Protein AF-A0AAN0K263-F1 (afdb_monomer)

Organism: Amphimedon queenslandica (NCBI:txid400682)

pLDDT: mean 86.99, std 12.0, range [39.78, 98.0]

Radius of gyration: 24.04 Å; Cα contacts (8 Å, |Δi|>4): 108; chains: 1; bounding box: 71×54×48 Å

Mean predicted aligned error: 8.73 Å

Secondary structure (DSSP, 8-state):
-------THHHHHHHHHHHHHHHHHHHHTSPPPHHHHHHHHHHHHHHHHHHHHHTTT-HHHHHHHHHHHHHHHHT--TTGGGSHHHHHHHHHHHHHHHHHTGGG-THHHHHHHHHHHH-GGGHHHHGGG--GGG-GGGHHHHHHHHHHHHHHH-THHHHHHH--

Foldseek 3Di:
DDDPPDDVVVVVVVVVVVVVVVVVVVVVPDDDDPVVVVVLVVLVVLLVVLLVVLVVVDVVSLVVLVVVLVVLVVVPDPVLVVPVVSNVSSLVSNVSSLVSHVLVDLVCLLVLLVCCLVPVSCLVSSLVSRDCVSPVVCNVVSVVVQVVSCVVPNCPSVCSNVVD

Structure (mmCIF, N/CA/C/O backbone):
data_AF-A0AAN0K263-F1
#
_entry.id   AF-A0AAN0K263-F1
#
loop_
_atom_site.group_PDB
_atom_site.id
_atom_site.type_symbol
_atom_site.label_atom_id
_atom_site.label_alt_id
_atom_site.label_comp_id
_atom_site.label_asym_id
_atom_site.label_entity_id
_atom_site.label_seq_id
_atom_site.pdbx_PDB_ins_code
_atom_site.Cartn_x
_atom_site.Cartn_y
_atom_site.Cartn_z
_atom_site.occupancy
_atom_site.B_iso_or_equiv
_atom_site.auth_seq_id
_atom_site.auth_comp_id
_atom_site.auth_asym_id
_atom_site.auth_atom_id
_atom_site.pdbx_PDB_model_num
ATOM 1 N N . PHE A 1 1 ? -51.698 39.938 21.132 1.00 39.78 1 PHE A N 1
ATOM 2 C CA . PHE A 1 1 ? -50.536 39.040 21.230 1.00 39.78 1 PHE A CA 1
ATOM 3 C C . PHE A 1 1 ? -50.908 37.751 20.519 1.00 39.78 1 PHE A C 1
ATOM 5 O O . PHE A 1 1 ? -51.584 36.924 21.107 1.00 39.78 1 PHE A O 1
ATOM 12 N N . ASN A 1 2 ? -50.596 37.652 19.222 1.00 44.03 2 ASN A N 1
ATOM 13 C CA . ASN A 1 2 ? -50.758 36.402 18.481 1.00 44.03 2 ASN A CA 1
ATOM 14 C C . ASN A 1 2 ? -49.602 35.501 18.893 1.00 44.03 2 ASN A C 1
ATOM 16 O O . ASN A 1 2 ? -48.457 35.767 18.528 1.00 44.03 2 ASN A O 1
ATOM 20 N N . GLU A 1 3 ? -49.897 34.482 19.690 1.00 50.44 3 GLU A N 1
ATOM 21 C CA . GLU A 1 3 ? -48.988 33.361 19.860 1.00 50.44 3 GLU A CA 1
ATOM 22 C C . GLU A 1 3 ? -48.756 32.764 18.471 1.00 50.44 3 GLU A C 1
ATOM 24 O O . GLU A 1 3 ? -49.694 32.347 17.786 1.00 50.44 3 GLU A O 1
ATOM 29 N N . LEU A 1 4 ? -47.501 32.811 18.020 1.00 59.09 4 LEU A N 1
ATOM 30 C CA . LEU A 1 4 ? -47.020 32.052 16.876 1.00 59.09 4 LEU A CA 1
ATOM 31 C C . LEU A 1 4 ? -47.177 30.576 17.245 1.00 59.09 4 LEU A C 1
ATOM 33 O O . LEU A 1 4 ? -46.250 29.960 17.764 1.00 59.09 4 LEU A O 1
ATOM 37 N N . THR A 1 5 ? -48.382 30.041 17.034 1.00 58.97 5 THR A N 1
ATOM 38 C CA . THR A 1 5 ? -48.635 28.603 17.031 1.00 58.97 5 THR A CA 1
ATOM 39 C C . THR A 1 5 ? -47.625 28.022 16.069 1.00 58.97 5 THR A C 1
ATOM 41 O O . THR A 1 5 ? -47.598 28.421 14.895 1.00 58.97 5 THR A O 1
ATOM 44 N N . PRO A 1 6 ? -46.694 27.193 16.545 1.00 59.38 6 PRO A N 1
ATOM 45 C CA . PRO A 1 6 ? -45.601 26.887 15.673 1.00 59.38 6 PRO A CA 1
ATOM 46 C C . PRO A 1 6 ? -46.181 25.967 14.564 1.00 59.38 6 PRO A C 1
ATOM 48 O O . PRO A 1 6 ? -47.079 25.152 14.748 1.00 59.38 6 PRO A O 1
ATOM 51 N N . HIS A 1 7 ? -45.683 26.098 13.337 1.00 59.09 7 HIS A N 1
ATOM 52 C CA . HIS A 1 7 ? -46.135 25.396 12.119 1.00 59.09 7 HIS A CA 1
ATOM 53 C C . HIS A 1 7 ? -46.098 23.826 12.133 1.00 59.09 7 HIS A C 1
ATOM 55 O O . HIS A 1 7 ? -45.013 23.279 12.022 1.00 59.09 7 HIS A O 1
ATOM 61 N N . PRO A 1 8 ? -47.199 23.052 12.119 1.00 64.88 8 PRO A N 1
ATOM 62 C CA . PRO A 1 8 ? -47.315 21.625 12.542 1.00 64.88 8 PRO A CA 1
ATOM 63 C C . PRO A 1 8 ? -46.238 20.591 12.123 1.00 64.88 8 PRO A C 1
ATOM 65 O O . PRO A 1 8 ? -46.106 19.535 12.731 1.00 64.88 8 PRO A O 1
ATOM 68 N N . HIS A 1 9 ? -45.428 20.870 11.107 1.00 69.56 9 HIS A N 1
ATOM 69 C CA . HIS A 1 9 ? -44.305 20.033 10.704 1.00 69.56 9 HIS A CA 1
ATOM 70 C C . HIS A 1 9 ? -43.128 20.007 11.710 1.00 69.56 9 HIS A C 1
ATOM 72 O O . HIS A 1 9 ? -42.401 19.017 11.736 1.00 69.56 9 HIS A O 1
ATOM 78 N N . TRP A 1 10 ? -42.889 21.036 12.543 1.00 65.75 10 TRP A N 1
ATOM 79 C CA . TRP A 1 10 ? -41.811 20.965 13.561 1.00 65.75 10 TRP A CA 1
ATOM 80 C C . TRP A 1 10 ? -42.206 20.124 14.778 1.00 65.75 10 TRP A C 1
ATOM 82 O O . TRP A 1 10 ? -41.310 19.570 15.412 1.00 65.75 10 TRP A O 1
ATOM 92 N N . GLU A 1 11 ? -43.505 19.967 15.071 1.00 76.44 11 GLU A N 1
ATOM 93 C CA . GLU A 1 11 ? -43.977 19.112 16.175 1.00 76.44 11 GLU A CA 1
ATOM 94 C C . GLU A 1 11 ? -43.539 17.664 15.983 1.00 76.44 11 GLU A C 1
ATOM 96 O O . GLU A 1 11 ? -43.232 16.982 16.953 1.00 76.44 11 GLU A O 1
ATOM 101 N N . GLN A 1 12 ? -43.446 17.216 14.729 1.00 78.88 12 GLN A N 1
ATOM 102 C CA . GLN A 1 12 ? -42.972 15.878 14.382 1.00 78.88 12 GLN A CA 1
ATOM 103 C C . GLN A 1 12 ? -41.459 15.833 14.137 1.00 78.88 12 GLN A C 1
ATOM 105 O O . GLN A 1 12 ? -40.792 14.889 14.558 1.00 78.88 12 GLN A O 1
ATOM 110 N N . ARG A 1 13 ? -40.882 16.873 13.519 1.00 84.50 13 ARG A N 1
ATOM 111 C CA . ARG A 1 13 ? -39.445 16.896 13.196 1.00 84.50 13 ARG A CA 1
ATOM 112 C C . ARG A 1 13 ? -38.541 17.035 14.417 1.00 84.50 13 ARG A C 1
ATOM 114 O O . ARG A 1 13 ? -37.442 16.495 14.411 1.00 84.50 13 ARG A O 1
ATOM 121 N N . VAL A 1 14 ? -38.957 17.764 15.455 1.00 89.38 14 VAL A N 1
ATOM 122 C CA . VAL A 1 14 ? -38.118 17.964 16.649 1.00 89.38 14 VAL A CA 1
ATOM 123 C C . VAL A 1 14 ? -37.939 16.665 17.452 1.00 89.38 14 VAL A C 1
ATOM 125 O O . VAL A 1 14 ? -36.794 16.349 17.788 1.00 89.38 14 VAL A O 1
ATOM 128 N N . PRO A 1 15 ? -38.996 15.881 17.747 1.00 90.31 15 PRO A N 1
ATOM 129 C CA . PRO A 1 15 ? -38.849 14.560 18.357 1.00 90.31 15 PRO A CA 1
ATOM 130 C C . PRO A 1 15 ? -38.038 13.599 17.489 1.00 90.31 15 PRO A C 1
ATOM 132 O O . PRO A 1 15 ? -37.141 12.940 18.009 1.00 90.31 15 PRO A O 1
ATOM 135 N N . GLN A 1 16 ? -38.295 13.578 16.177 1.00 90.19 16 GLN A N 1
ATOM 136 C CA . GLN A 1 16 ? -37.586 12.709 15.241 1.00 90.19 16 GLN A CA 1
ATOM 137 C C . GLN A 1 16 ? -36.082 13.012 15.205 1.00 90.19 16 GLN A C 1
ATOM 139 O O . GLN A 1 16 ? -35.275 12.116 15.428 1.00 90.19 16 GLN A O 1
ATOM 144 N N . ASN A 1 17 ? -35.693 14.283 15.061 1.00 92.06 17 ASN A N 1
ATOM 145 C CA . ASN A 1 17 ? -34.285 14.684 15.116 1.00 92.06 17 ASN A CA 1
ATOM 146 C C . ASN A 1 17 ? -33.624 14.302 16.448 1.00 92.06 17 ASN A C 1
ATOM 148 O O . ASN A 1 17 ? -32.442 13.969 16.483 1.00 92.06 17 ASN A O 1
ATOM 152 N N . ARG A 1 18 ? -34.358 14.384 17.566 1.00 94.25 18 ARG A N 1
ATOM 153 C CA . ARG A 1 18 ? -33.826 14.022 18.887 1.00 94.25 18 ARG A CA 1
ATOM 154 C C . ARG A 1 18 ? -33.598 12.516 19.000 1.00 94.25 18 ARG A C 1
ATOM 156 O O . ARG A 1 18 ? -32.595 12.117 19.583 1.00 94.25 18 ARG A O 1
ATOM 163 N N . GLN A 1 19 ? -34.497 11.714 18.436 1.00 94.12 19 GLN A N 1
ATOM 164 C CA . GLN A 1 19 ? -34.347 10.266 18.366 1.00 94.12 19 GLN A CA 1
ATOM 165 C C . GLN A 1 19 ? -33.160 9.878 17.474 1.00 94.12 19 GLN A C 1
ATOM 167 O O . GLN A 1 19 ? -32.267 9.180 17.942 1.00 94.12 19 GLN A O 1
ATOM 172 N N . GLU A 1 20 ? -33.085 10.409 16.251 1.00 93.25 20 GLU A N 1
ATOM 173 C CA . GLU A 1 20 ? -31.966 10.166 15.328 1.00 93.25 20 GLU A CA 1
ATOM 174 C C . GLU A 1 20 ? -30.623 10.580 15.956 1.00 93.25 20 GLU A C 1
ATOM 176 O O . GLU A 1 20 ? -29.628 9.862 15.868 1.00 93.25 20 GLU A O 1
ATOM 181 N N . HIS A 1 21 ? -30.592 11.707 16.675 1.00 93.12 21 HIS A N 1
ATOM 182 C CA . HIS A 1 21 ? -29.415 12.146 17.422 1.00 93.12 21 HIS A CA 1
ATOM 183 C C . HIS A 1 21 ? -29.006 11.164 18.531 1.00 93.12 21 HIS A C 1
ATOM 185 O O . HIS A 1 21 ? -27.817 10.891 18.696 1.00 93.12 21 HIS A O 1
ATOM 191 N N . GLN A 1 22 ? -29.965 10.633 19.294 1.00 92.31 22 GLN A N 1
ATOM 192 C CA . GLN A 1 22 ? -29.690 9.647 20.343 1.00 92.31 22 GLN A CA 1
ATOM 193 C C . GLN A 1 22 ? -29.198 8.320 19.761 1.00 92.31 22 GLN A C 1
ATOM 195 O O . GLN A 1 22 ? -28.248 7.743 20.288 1.00 92.31 22 GLN A O 1
ATOM 200 N N . GLU A 1 23 ? -29.793 7.868 18.657 1.00 91.25 23 GLU A N 1
ATOM 201 C CA . GLU A 1 23 ? -29.365 6.669 17.935 1.00 91.25 23 GLU A CA 1
ATOM 202 C C . GLU A 1 23 ? -27.926 6.829 17.427 1.00 91.25 23 GLU A C 1
ATOM 204 O O . GLU A 1 23 ? -27.077 5.983 17.717 1.00 91.25 23 GLU A O 1
ATOM 209 N N . LEU A 1 24 ? -27.604 7.961 16.792 1.00 88.12 24 LEU A N 1
ATOM 210 C CA . LEU A 1 24 ? -26.243 8.278 16.349 1.00 88.12 24 LEU A CA 1
ATOM 211 C C . LEU A 1 24 ? -25.249 8.342 17.512 1.00 88.12 24 LEU A C 1
ATOM 213 O O . LEU A 1 24 ? -24.181 7.739 17.434 1.00 88.12 24 LEU A O 1
ATOM 217 N N . LEU A 1 25 ? -25.589 9.028 18.607 1.00 89.94 25 LEU A N 1
ATOM 218 C CA . LEU A 1 25 ? -24.730 9.079 19.792 1.00 89.94 25 LEU A CA 1
ATOM 219 C C . LEU A 1 25 ? -24.480 7.687 20.369 1.00 89.94 25 LEU A C 1
ATOM 221 O O . LEU A 1 25 ? -23.350 7.385 20.745 1.00 89.94 25 LEU A O 1
ATOM 225 N N . SER A 1 26 ? -25.504 6.835 20.423 1.00 86.12 26 SER A N 1
ATOM 226 C CA . SER A 1 26 ? -25.368 5.469 20.933 1.00 86.12 26 SER A CA 1
ATOM 227 C C . SER A 1 26 ? -24.466 4.609 20.045 1.00 86.12 26 SER A C 1
ATOM 229 O O . SER A 1 26 ? -23.591 3.915 20.560 1.00 86.12 26 SER A O 1
ATOM 231 N N . ALA A 1 27 ? -24.602 4.724 18.719 1.00 81.38 27 ALA A N 1
ATOM 232 C CA . ALA A 1 27 ? -23.759 4.024 17.757 1.00 81.38 27 ALA A CA 1
ATOM 233 C C . ALA A 1 27 ? -22.294 4.481 17.845 1.00 81.38 27 ALA A C 1
ATOM 235 O O . ALA A 1 27 ? -21.386 3.653 17.845 1.00 81.38 27 ALA A O 1
ATOM 236 N N . LEU A 1 28 ? -22.061 5.791 17.985 1.00 80.31 28 LEU A N 1
ATOM 237 C CA . LEU A 1 28 ? -20.720 6.375 18.102 1.00 80.31 28 LEU A CA 1
ATOM 238 C C . LEU A 1 28 ? -20.068 6.141 19.473 1.00 80.31 28 LEU A C 1
ATOM 240 O O . LEU A 1 28 ? -18.846 6.167 19.576 1.00 80.31 28 LEU A O 1
ATOM 244 N N . SER A 1 29 ? -20.863 5.907 20.520 1.00 80.75 29 SER A N 1
ATOM 245 C CA . SER A 1 29 ? -20.365 5.614 21.873 1.00 80.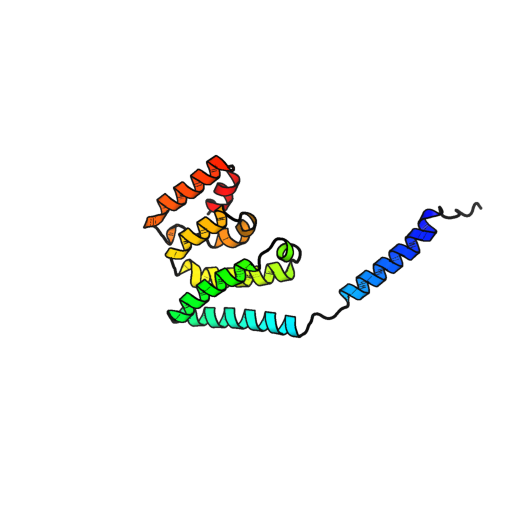75 29 SER A CA 1
ATOM 246 C C . SER A 1 29 ? -19.970 4.147 22.061 1.00 80.75 29 SER A C 1
ATOM 248 O O . SER A 1 29 ? -19.504 3.775 23.139 1.00 80.75 29 SER A O 1
ATOM 250 N N . CYS A 1 30 ? -20.166 3.298 21.047 1.00 73.12 30 CYS A N 1
ATOM 251 C CA . CYS A 1 30 ? -19.765 1.902 21.119 1.00 73.12 30 CYS A CA 1
ATOM 252 C C . CYS A 1 30 ? -18.227 1.812 21.160 1.00 73.12 30 CYS A C 1
ATOM 254 O O . CYS A 1 30 ? -17.562 2.331 20.258 1.00 73.12 30 CYS A O 1
ATOM 256 N N . PRO A 1 31 ? -17.630 1.190 22.193 1.00 74.12 31 PRO A N 1
ATOM 257 C CA . PRO A 1 31 ? -16.184 1.074 22.286 1.00 74.12 31 PRO A CA 1
ATOM 258 C C . PRO A 1 31 ? -15.646 0.247 21.117 1.00 74.12 31 PRO A C 1
ATOM 260 O O . PRO A 1 31 ? -16.198 -0.797 20.763 1.00 74.12 31 PRO A O 1
ATOM 263 N N . VAL A 1 32 ? -14.539 0.707 20.532 1.00 78.44 32 VAL A N 1
ATOM 264 C CA . VAL A 1 32 ? -13.825 -0.046 19.497 1.00 78.44 32 VAL A CA 1
ATOM 265 C C . VAL A 1 32 ? -13.472 -1.425 20.055 1.00 78.44 32 VAL A C 1
ATOM 267 O O . VAL A 1 32 ? -12.959 -1.537 21.171 1.00 78.44 32 VAL A O 1
ATOM 270 N N . SER A 1 33 ? -13.761 -2.480 19.288 1.00 87.56 33 SER A N 1
ATOM 271 C CA . SER A 1 33 ? -13.478 -3.852 19.710 1.00 87.56 33 SER A CA 1
ATOM 272 C C . SER A 1 33 ? -12.003 -4.012 20.085 1.00 87.56 33 SER A C 1
ATOM 274 O O . SER A 1 33 ? -11.106 -3.685 19.307 1.00 87.56 33 SER A O 1
ATOM 276 N N . PHE A 1 34 ? -11.742 -4.570 21.266 1.00 89.75 34 PHE A N 1
ATOM 277 C CA . PHE A 1 34 ? -10.382 -4.846 21.726 1.00 89.75 34 PHE A CA 1
ATOM 278 C C . PHE A 1 34 ? -9.626 -5.791 20.777 1.00 89.75 34 PHE A C 1
ATOM 280 O O . PHE A 1 34 ? -8.410 -5.677 20.616 1.00 89.75 34 PHE A O 1
ATOM 287 N N . ASP A 1 35 ? -10.335 -6.704 20.110 1.00 93.19 35 ASP A N 1
ATOM 288 C CA . ASP A 1 35 ? -9.740 -7.595 19.113 1.00 93.19 35 ASP A CA 1
ATOM 289 C C . ASP A 1 35 ? -9.277 -6.840 17.868 1.00 93.19 35 ASP A C 1
ATOM 291 O O . ASP A 1 35 ? -8.203 -7.141 17.346 1.00 93.19 35 ASP A O 1
ATOM 295 N N . LEU A 1 36 ? -10.017 -5.806 17.456 1.00 91.00 36 LEU A N 1
ATOM 296 C CA . LEU A 1 36 ? -9.602 -4.926 16.367 1.00 91.00 36 LEU A CA 1
ATOM 297 C C . LEU A 1 36 ? -8.334 -4.154 16.749 1.00 91.00 36 LEU A C 1
ATOM 299 O O . LEU A 1 36 ? -7.372 -4.152 15.985 1.00 91.00 36 LEU A O 1
ATOM 303 N N . CYS A 1 37 ? -8.282 -3.580 17.954 1.00 91.94 37 CYS A N 1
ATOM 304 C CA . CYS A 1 37 ? -7.085 -2.887 18.441 1.00 91.94 37 CYS A CA 1
ATOM 305 C C . CYS A 1 37 ? -5.858 -3.811 18.465 1.00 91.94 37 CYS A C 1
ATOM 307 O O . CYS A 1 37 ? -4.781 -3.430 18.007 1.00 91.94 37 CYS A O 1
ATOM 309 N N . LYS A 1 38 ? -6.018 -5.054 18.944 1.00 94.38 38 LYS A N 1
ATOM 310 C CA . LYS A 1 38 ? -4.944 -6.060 18.918 1.00 94.38 38 LYS A CA 1
ATOM 311 C C . LYS A 1 38 ? -4.512 -6.409 17.496 1.00 94.38 38 LYS A C 1
ATOM 313 O O . LYS A 1 38 ? -3.318 -6.569 17.264 1.00 94.38 38 LYS A O 1
ATOM 318 N N . ALA A 1 39 ? -5.449 -6.562 16.561 1.00 94.75 39 ALA A N 1
ATOM 319 C CA . ALA A 1 39 ? -5.136 -6.887 15.172 1.00 94.75 39 ALA A CA 1
ATOM 320 C C . ALA A 1 39 ? -4.336 -5.764 14.494 1.00 94.75 39 ALA A C 1
ATOM 322 O O . ALA A 1 39 ? -3.319 -6.042 13.857 1.00 94.75 39 ALA A O 1
ATOM 323 N N . VAL A 1 40 ? -4.740 -4.506 14.698 1.00 94.56 40 VAL A N 1
ATOM 324 C CA . VAL A 1 40 ? -4.023 -3.323 14.194 1.00 94.56 40 VAL A CA 1
ATOM 325 C C . VAL A 1 40 ? -2.608 -3.267 14.771 1.00 94.56 40 VAL A C 1
ATOM 327 O O . VAL A 1 40 ? -1.646 -3.257 14.007 1.00 94.56 40 VAL A O 1
ATOM 330 N N . ALA A 1 41 ? -2.466 -3.355 16.098 1.00 95.69 41 ALA A N 1
ATOM 331 C CA . ALA A 1 41 ? -1.160 -3.313 16.760 1.00 95.69 41 ALA A CA 1
ATOM 332 C C . ALA A 1 41 ? -0.232 -4.461 16.320 1.00 95.69 41 ALA A C 1
ATOM 334 O O . ALA A 1 41 ? 0.966 -4.266 16.134 1.00 95.69 41 ALA A O 1
ATOM 335 N N . ARG A 1 42 ? -0.774 -5.671 16.122 1.00 96.38 42 ARG A N 1
ATOM 336 C CA . ARG A 1 42 ? 0.001 -6.810 15.603 1.00 96.38 42 ARG A CA 1
ATOM 337 C C . ARG A 1 42 ? 0.443 -6.596 14.163 1.00 96.38 42 ARG A C 1
ATOM 339 O O . ARG A 1 42 ? 1.568 -6.946 13.832 1.00 96.38 42 ARG A O 1
ATOM 346 N N . THR A 1 43 ? -0.425 -6.043 13.324 1.00 96.56 43 THR A N 1
ATOM 347 C CA . THR A 1 43 ? -0.100 -5.756 11.922 1.00 96.56 43 THR A CA 1
ATOM 348 C C . THR A 1 43 ? 1.024 -4.727 11.841 1.00 96.56 43 THR A C 1
ATOM 350 O O . THR A 1 43 ? 2.013 -4.958 11.154 1.00 96.56 43 THR A O 1
ATOM 353 N N . GLU A 1 44 ? 0.925 -3.644 12.614 1.00 96.56 44 GLU A N 1
ATOM 354 C CA . GLU A 1 44 ? 1.975 -2.627 12.722 1.00 96.56 44 GLU A CA 1
ATOM 355 C C . GLU A 1 44 ? 3.299 -3.225 13.216 1.00 96.56 44 GLU A C 1
ATOM 357 O O . GLU A 1 44 ? 4.349 -2.994 12.619 1.00 96.56 44 GLU A O 1
ATOM 362 N N . HIS A 1 45 ? 3.245 -4.068 14.251 1.00 97.06 45 HIS A N 1
ATOM 363 C CA . HIS A 1 45 ? 4.422 -4.766 14.761 1.00 97.06 45 HIS A CA 1
ATOM 364 C C . HIS A 1 45 ? 5.073 -5.663 13.699 1.00 97.06 45 HIS A C 1
ATOM 366 O O . HIS A 1 45 ? 6.289 -5.643 13.549 1.00 97.06 45 HIS A O 1
ATOM 372 N N . VAL A 1 46 ? 4.289 -6.440 12.942 1.00 96.88 46 VAL A N 1
ATOM 373 C CA . VAL A 1 46 ? 4.814 -7.303 11.868 1.00 96.88 46 VAL A CA 1
ATOM 374 C C . VAL A 1 46 ? 5.472 -6.478 10.763 1.00 96.88 46 VAL A C 1
ATOM 376 O O . VAL A 1 46 ? 6.569 -6.825 10.332 1.00 96.88 46 VAL A O 1
ATOM 379 N N . VAL A 1 47 ? 4.849 -5.376 10.334 1.00 97.44 47 VAL A N 1
ATOM 380 C CA . VAL A 1 47 ? 5.435 -4.463 9.337 1.00 97.44 47 VAL A CA 1
ATOM 381 C C . VAL A 1 47 ? 6.758 -3.882 9.846 1.00 97.44 47 VAL A C 1
ATOM 383 O O . VAL A 1 47 ? 7.744 -3.873 9.111 1.00 97.44 47 VAL A O 1
ATOM 386 N N . GLY A 1 48 ? 6.805 -3.455 11.111 1.00 96.12 48 GLY A N 1
ATOM 387 C CA . GLY A 1 48 ? 8.015 -2.920 11.734 1.00 96.12 48 GLY A CA 1
ATOM 388 C C . GLY A 1 48 ? 9.143 -3.947 11.861 1.00 96.12 48 GLY A C 1
ATOM 389 O O . GLY A 1 48 ? 10.290 -3.637 11.553 1.00 96.12 48 GLY A O 1
ATOM 390 N N . GLU A 1 49 ? 8.840 -5.178 12.276 1.00 95.88 49 GLU A N 1
ATOM 391 C CA . GLU A 1 49 ? 9.848 -6.241 12.378 1.00 95.88 49 GLU A CA 1
ATOM 392 C C . GLU A 1 49 ? 10.375 -6.663 11.004 1.00 95.88 49 GLU A C 1
ATOM 394 O O . GLU A 1 49 ? 11.584 -6.801 10.833 1.00 95.88 49 GLU A O 1
ATOM 399 N N . LEU A 1 50 ? 9.500 -6.797 10.000 1.00 95.62 50 LEU A N 1
ATOM 400 C CA . LEU A 1 50 ? 9.928 -7.082 8.630 1.00 95.62 50 LEU A CA 1
ATOM 401 C C . LEU A 1 50 ? 10.832 -5.971 8.094 1.00 95.62 50 LEU A C 1
ATOM 403 O O . LEU A 1 50 ? 11.875 -6.268 7.518 1.00 95.62 50 LEU A O 1
ATOM 407 N N . SER A 1 51 ? 10.476 -4.703 8.314 1.00 94.50 51 SER A N 1
ATOM 408 C CA . SER A 1 51 ? 11.301 -3.561 7.906 1.00 94.50 51 SER A CA 1
ATOM 409 C C . SER A 1 51 ? 12.712 -3.634 8.502 1.00 94.50 51 SER A C 1
ATOM 411 O O . SER A 1 51 ? 13.679 -3.475 7.764 1.00 94.50 51 SER A O 1
ATOM 413 N N . LYS A 1 52 ? 12.865 -4.002 9.780 1.00 93.81 52 LYS A N 1
ATOM 414 C CA . LYS A 1 52 ? 14.194 -4.219 10.382 1.00 93.81 52 LYS A CA 1
ATOM 415 C C . LYS A 1 52 ? 14.939 -5.394 9.749 1.00 93.81 52 LYS A C 1
ATOM 417 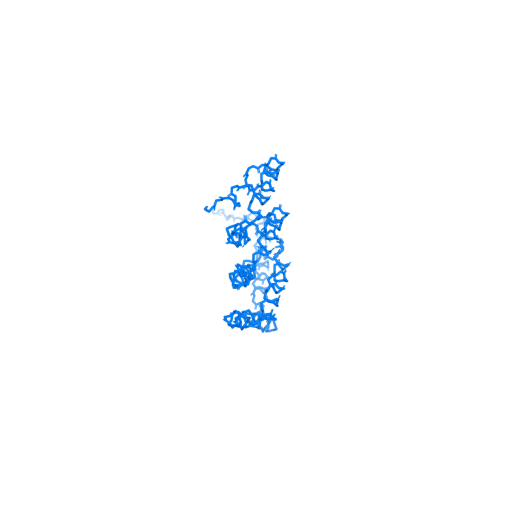O O . LYS A 1 52 ? 16.131 -5.300 9.485 1.00 93.81 52 LYS A O 1
ATOM 422 N N . LEU A 1 53 ? 14.245 -6.503 9.488 1.00 93.81 53 LEU A N 1
ATOM 423 C CA . LEU A 1 53 ? 14.838 -7.671 8.827 1.00 93.81 53 LEU A CA 1
ATOM 424 C C . LEU A 1 53 ? 15.235 -7.386 7.372 1.00 93.81 53 LEU A C 1
ATOM 426 O O . LEU A 1 53 ? 16.129 -8.036 6.840 1.00 93.81 53 LEU A O 1
ATOM 430 N N . SER A 1 54 ? 14.628 -6.391 6.724 1.00 92.00 54 SER A N 1
ATOM 431 C CA . SER A 1 54 ? 15.054 -5.966 5.389 1.00 92.00 54 SER A CA 1
ATOM 432 C C . SER A 1 54 ? 16.502 -5.454 5.390 1.00 92.00 54 SER A C 1
ATOM 434 O O . SER A 1 54 ? 17.217 -5.617 4.402 1.00 92.00 54 SER A O 1
ATOM 436 N N . GLU A 1 55 ? 16.982 -4.872 6.495 1.00 90.88 55 GLU A N 1
ATOM 437 C CA . GLU A 1 55 ? 18.346 -4.340 6.611 1.00 90.88 55 GLU A CA 1
ATOM 438 C C . GLU A 1 55 ? 19.414 -5.439 6.565 1.00 90.88 55 GLU A C 1
ATOM 440 O O . GLU A 1 55 ? 20.527 -5.201 6.096 1.00 90.88 55 GLU A O 1
ATOM 445 N N . SER A 1 56 ? 19.082 -6.660 6.996 1.00 90.12 56 SER A N 1
ATOM 446 C CA . SER A 1 56 ? 20.003 -7.800 6.947 1.00 90.12 56 SER A CA 1
ATOM 447 C C . SER A 1 56 ? 20.056 -8.487 5.577 1.00 90.12 56 SER A C 1
ATOM 449 O O . SER A 1 56 ? 20.825 -9.435 5.415 1.00 90.12 56 SER A O 1
ATOM 451 N N . ASN A 1 57 ? 19.288 -8.008 4.585 1.00 84.06 57 ASN A N 1
ATOM 452 C CA . ASN A 1 57 ? 19.127 -8.622 3.260 1.00 84.06 57 ASN A CA 1
ATOM 453 C C . ASN A 1 57 ? 18.728 -10.107 3.322 1.00 84.06 57 ASN A C 1
ATOM 455 O O . ASN A 1 57 ? 19.115 -10.903 2.464 1.00 84.06 57 ASN A O 1
ATOM 459 N N . ASP A 1 58 ? 17.952 -10.485 4.338 1.00 90.94 58 ASP A N 1
ATOM 460 C CA . ASP A 1 58 ? 17.404 -11.831 4.429 1.00 90.94 58 ASP A CA 1
ATOM 461 C C . ASP A 1 58 ? 16.416 -12.086 3.278 1.00 90.94 58 ASP A C 1
ATOM 463 O O . ASP A 1 58 ? 15.422 -11.378 3.112 1.00 90.94 58 ASP A O 1
ATOM 467 N N . SER A 1 59 ? 16.701 -13.095 2.450 1.00 90.81 59 SER A N 1
ATOM 468 C CA . SER A 1 59 ? 15.931 -13.352 1.226 1.00 90.81 59 SER A CA 1
ATOM 469 C C . SER A 1 59 ? 14.478 -13.727 1.514 1.00 90.81 59 SER A C 1
ATOM 471 O O . SER A 1 59 ? 13.598 -13.415 0.709 1.00 90.81 59 SER A O 1
ATOM 473 N N . GLU A 1 60 ? 14.221 -14.414 2.628 1.00 93.69 60 GLU A N 1
ATOM 474 C CA . GLU A 1 60 ? 12.871 -14.808 3.016 1.00 93.69 60 GLU A CA 1
ATOM 475 C C . GLU A 1 60 ? 12.083 -13.589 3.506 1.00 93.69 60 GLU A C 1
ATOM 477 O O . GLU A 1 60 ? 10.962 -13.362 3.050 1.00 93.69 60 GLU A O 1
ATOM 482 N N . ALA A 1 61 ? 12.688 -12.743 4.345 1.00 93.44 61 ALA A N 1
ATOM 483 C CA . ALA A 1 61 ? 12.102 -11.478 4.775 1.00 93.44 61 ALA A CA 1
ATOM 484 C C . ALA A 1 61 ? 11.783 -10.555 3.592 1.00 93.44 61 ALA A C 1
ATOM 486 O O . ALA A 1 61 ? 10.701 -9.970 3.561 1.00 93.44 61 ALA A O 1
ATOM 487 N N . LEU A 1 62 ? 12.673 -10.463 2.595 1.00 94.62 62 LEU A N 1
ATOM 488 C CA . LEU A 1 62 ? 12.436 -9.661 1.393 1.00 94.62 62 LEU A CA 1
ATOM 489 C C . LEU A 1 62 ? 11.227 -10.175 0.595 1.00 94.62 62 LEU A C 1
ATOM 491 O O . LEU A 1 62 ? 10.316 -9.405 0.287 1.00 94.62 62 LEU A O 1
ATOM 495 N N . SER A 1 63 ? 11.167 -11.484 0.335 1.00 95.38 63 SER A N 1
ATOM 496 C CA . SER A 1 63 ? 10.034 -12.117 -0.357 1.00 95.38 63 SER A CA 1
ATOM 497 C C . SER A 1 63 ? 8.719 -11.970 0.421 1.00 95.38 63 SER A C 1
ATOM 499 O O . SER A 1 63 ? 7.661 -11.692 -0.156 1.00 95.38 63 SER A O 1
ATOM 501 N N . ASN A 1 64 ? 8.770 -12.128 1.745 1.00 96.38 64 ASN A N 1
ATOM 502 C CA . ASN A 1 64 ? 7.611 -11.974 2.619 1.00 96.38 64 ASN A CA 1
ATOM 503 C C . ASN A 1 64 ? 7.135 -10.519 2.678 1.00 96.38 64 ASN A C 1
ATOM 505 O O . ASN A 1 64 ? 5.930 -10.284 2.688 1.00 96.38 64 ASN A O 1
ATOM 509 N N . GLY A 1 65 ? 8.047 -9.545 2.658 1.00 97.00 65 GLY A N 1
ATOM 510 C CA . GLY A 1 65 ? 7.708 -8.125 2.609 1.00 97.00 65 GLY A CA 1
ATOM 511 C C . GLY A 1 65 ? 7.005 -7.730 1.310 1.00 97.00 65 GLY A C 1
ATOM 512 O O . GLY A 1 65 ? 5.969 -7.066 1.360 1.00 97.00 65 GLY A O 1
ATOM 513 N N . VAL A 1 66 ? 7.482 -8.220 0.158 1.00 97.38 66 VAL A N 1
ATOM 514 C CA . VAL A 1 66 ? 6.793 -8.047 -1.137 1.00 97.38 66 VAL A CA 1
ATOM 515 C C . VAL A 1 66 ? 5.411 -8.710 -1.117 1.00 97.38 66 VAL A C 1
ATOM 517 O O . VAL A 1 66 ? 4.420 -8.118 -1.543 1.00 97.38 66 VAL A O 1
ATOM 520 N N . SER A 1 67 ? 5.308 -9.925 -0.575 1.00 97.31 67 SER A N 1
ATOM 521 C CA . SER A 1 67 ? 4.025 -10.636 -0.476 1.00 97.31 67 SER A CA 1
ATOM 522 C C . SER A 1 67 ? 3.031 -9.894 0.422 1.00 97.31 67 SER A C 1
ATOM 524 O O . SER A 1 67 ? 1.869 -9.71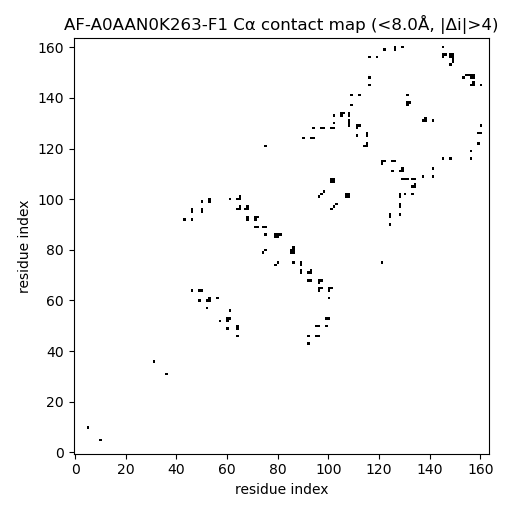4 0.054 1.00 97.31 67 SER A O 1
ATOM 526 N N . LEU A 1 68 ? 3.495 -9.406 1.577 1.00 97.69 68 LEU A N 1
ATOM 527 C CA . LEU A 1 68 ? 2.682 -8.636 2.511 1.00 97.69 68 LEU A CA 1
ATOM 528 C C . LEU A 1 68 ? 2.239 -7.304 1.902 1.00 97.69 68 LEU A C 1
ATOM 530 O O . LEU A 1 68 ? 1.090 -6.921 2.095 1.00 97.69 68 LEU A O 1
ATOM 534 N N . PHE A 1 69 ? 3.097 -6.625 1.132 1.00 98.00 69 PHE A N 1
ATOM 535 C CA . PHE A 1 69 ? 2.732 -5.405 0.408 1.00 98.00 69 PHE A CA 1
ATOM 536 C C . PHE A 1 69 ? 1.477 -5.620 -0.445 1.00 98.00 69 PHE A C 1
ATOM 538 O O . PHE A 1 69 ? 0.491 -4.891 -0.300 1.00 98.00 69 PHE A O 1
ATOM 545 N N . TYR A 1 70 ? 1.481 -6.654 -1.291 1.00 97.06 70 TYR A N 1
ATOM 546 C CA . TYR A 1 70 ? 0.343 -6.946 -2.160 1.00 97.06 70 TYR A CA 1
ATOM 547 C C . TYR A 1 70 ? -0.879 -7.446 -1.388 1.00 97.06 70 TYR A C 1
ATOM 549 O O . TYR A 1 70 ? -2.003 -7.175 -1.805 1.00 97.06 70 TYR A O 1
ATOM 557 N N . GLU A 1 71 ? -0.692 -8.136 -0.262 1.00 97.25 71 GLU A N 1
ATOM 558 C CA . GLU A 1 71 ? -1.808 -8.554 0.587 1.00 97.25 71 GLU A CA 1
ATOM 559 C C . GLU A 1 71 ? -2.486 -7.354 1.259 1.00 97.25 71 GLU A C 1
ATOM 561 O O . GLU A 1 71 ? -3.706 -7.221 1.187 1.00 97.25 71 GLU A O 1
ATOM 566 N N . VAL A 1 72 ? -1.711 -6.425 1.831 1.00 96.56 72 VAL A N 1
ATOM 567 C CA . VAL A 1 72 ? -2.238 -5.193 2.439 1.00 96.56 72 VAL A CA 1
ATOM 568 C C . VAL A 1 72 ? -2.933 -4.321 1.387 1.00 96.56 72 VAL A C 1
ATOM 570 O O . VAL A 1 72 ? -4.004 -3.770 1.649 1.00 96.56 72 VAL A O 1
ATOM 573 N N . LEU A 1 73 ? -2.380 -4.242 0.172 1.00 95.56 73 LEU A N 1
ATOM 574 C CA . LEU A 1 73 ? -2.956 -3.467 -0.929 1.00 95.56 73 LEU A CA 1
ATOM 575 C C . LEU A 1 73 ? -4.382 -3.921 -1.294 1.00 95.56 73 LEU A C 1
ATOM 577 O O . LEU A 1 73 ? -5.223 -3.077 -1.604 1.00 95.56 73 LEU A O 1
ATOM 581 N N . LYS A 1 74 ? -4.694 -5.222 -1.188 1.00 94.81 74 LYS A N 1
ATOM 582 C CA . LYS A 1 74 ? -6.045 -5.764 -1.451 1.00 94.81 74 LYS A CA 1
ATOM 583 C C . LYS A 1 74 ? -7.113 -5.205 -0.508 1.00 94.81 74 LYS A C 1
ATOM 585 O O . LYS A 1 74 ? -8.283 -5.160 -0.883 1.00 94.81 74 LYS A O 1
ATOM 590 N N . PHE A 1 75 ? -6.736 -4.758 0.691 1.00 94.75 75 PHE A N 1
ATOM 591 C CA . PHE A 1 75 ? -7.673 -4.158 1.645 1.00 94.75 75 PHE A CA 1
ATOM 592 C C . PHE A 1 75 ? -8.040 -2.709 1.295 1.00 94.75 75 PHE A C 1
ATOM 594 O O . PHE A 1 75 ? -8.991 -2.164 1.863 1.00 94.75 75 PHE A O 1
ATOM 601 N N . ILE A 1 76 ? -7.346 -2.077 0.342 1.00 93.50 76 ILE A N 1
ATOM 602 C CA . ILE A 1 76 ? -7.716 -0.758 -0.171 1.00 93.50 76 ILE A CA 1
ATOM 603 C C . ILE A 1 76 ? -8.863 -0.903 -1.179 1.00 93.50 76 ILE A C 1
ATOM 605 O O . ILE A 1 76 ? -8.669 -1.042 -2.386 1.00 93.50 76 ILE A O 1
ATOM 609 N N . THR A 1 77 ? -10.089 -0.820 -0.671 1.00 92.31 77 THR A N 1
ATOM 610 C CA . THR A 1 77 ? -11.325 -0.896 -1.462 1.00 92.31 77 THR A CA 1
ATOM 611 C C . THR A 1 77 ? -12.070 0.442 -1.461 1.00 92.31 77 THR A C 1
ATOM 613 O O . THR A 1 77 ? -11.718 1.373 -0.733 1.00 92.31 77 THR A O 1
ATOM 616 N N . SER A 1 78 ? -13.129 0.562 -2.268 1.00 90.00 78 SER A N 1
ATOM 617 C CA . SER A 1 78 ? -14.030 1.724 -2.226 1.00 90.00 78 SER A CA 1
ATOM 618 C C . SER A 1 78 ? -14.741 1.880 -0.881 1.00 90.00 78 SER A C 1
ATOM 620 O O . SER A 1 78 ? -15.094 2.995 -0.512 1.00 90.00 78 SER A O 1
ATOM 622 N N . GLU A 1 79 ? -14.964 0.781 -0.161 1.00 88.50 79 GLU A N 1
ATOM 623 C CA . GLU A 1 79 ? -15.541 0.790 1.183 1.00 88.50 79 GLU A CA 1
ATOM 624 C C . GLU A 1 79 ? -14.511 1.290 2.194 1.00 88.50 79 GLU A C 1
ATOM 626 O O . GLU A 1 79 ? -14.759 2.264 2.896 1.00 88.50 79 GLU A O 1
ATOM 631 N N . THR A 1 80 ? -13.302 0.724 2.187 1.00 90.31 80 THR A N 1
ATOM 632 C CA . THR A 1 80 ? -12.234 1.132 3.109 1.00 90.31 80 THR A CA 1
ATOM 633 C C . THR A 1 80 ? -11.872 2.614 2.966 1.00 90.31 80 THR A C 1
ATOM 635 O O . THR A 1 80 ? -11.579 3.280 3.956 1.00 90.31 80 THR A O 1
ATOM 638 N N . LYS A 1 81 ? -11.945 3.168 1.748 1.00 88.62 81 LYS A N 1
ATOM 639 C CA . LYS A 1 81 ? -11.708 4.600 1.487 1.00 88.62 81 LYS A CA 1
ATOM 640 C C . LYS A 1 81 ? -12.760 5.532 2.084 1.00 88.62 81 LYS A C 1
ATOM 642 O O . LYS A 1 81 ? -12.467 6.707 2.275 1.00 88.62 81 LYS A O 1
ATOM 647 N N . GLN A 1 82 ? -13.958 5.036 2.397 1.00 91.19 82 GLN A N 1
ATOM 648 C CA . GLN A 1 82 ? -14.986 5.822 3.091 1.00 91.19 82 GLN A CA 1
ATOM 649 C C . GLN A 1 82 ? -14.671 6.001 4.581 1.00 91.19 82 GLN A C 1
ATOM 651 O O . GLN A 1 82 ? -15.294 6.833 5.237 1.00 91.19 82 GLN A O 1
ATOM 656 N N . TYR A 1 83 ? -13.680 5.270 5.105 1.00 89.69 83 TYR A N 1
ATOM 657 C CA . TYR A 1 83 ? -13.247 5.321 6.498 1.00 89.69 83 TYR A CA 1
ATOM 658 C C . TYR A 1 83 ? -11.802 5.840 6.591 1.00 89.69 83 TYR A C 1
ATOM 660 O O . TYR A 1 83 ? -10.853 5.049 6.539 1.00 89.69 83 TYR A O 1
ATOM 668 N N . PRO A 1 84 ? -11.600 7.166 6.761 1.00 89.69 84 PRO A N 1
ATOM 669 C CA . PRO A 1 84 ? -10.271 7.776 6.740 1.00 89.69 84 PRO A CA 1
ATOM 670 C C . PRO A 1 84 ? -9.246 7.137 7.692 1.00 89.69 84 PRO A C 1
ATOM 672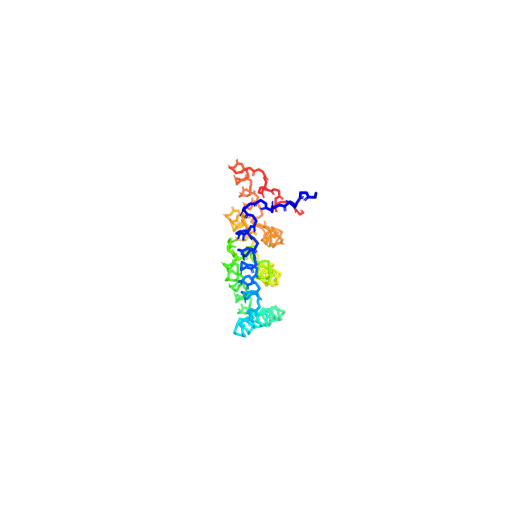 O O . PRO A 1 84 ? -8.127 6.906 7.240 1.00 89.69 84 PRO A O 1
ATOM 675 N N . PRO A 1 85 ? -9.582 6.769 8.951 1.00 91.00 85 PRO A N 1
ATOM 676 C CA . PRO A 1 85 ? -8.606 6.155 9.855 1.00 91.00 85 PRO A CA 1
ATOM 677 C C . PRO A 1 85 ? -8.067 4.815 9.341 1.00 91.00 85 PRO A C 1
ATOM 679 O O . PRO A 1 85 ? -6.861 4.576 9.366 1.00 91.00 85 PRO A O 1
ATOM 682 N N . THR A 1 86 ? -8.946 3.955 8.822 1.00 93.06 86 THR A N 1
ATOM 683 C CA . THR A 1 86 ? -8.561 2.649 8.272 1.00 93.06 86 THR A CA 1
ATOM 684 C C . THR A 1 86 ? -7.737 2.819 7.003 1.00 93.06 86 THR A C 1
ATOM 686 O O . THR A 1 86 ? -6.696 2.180 6.851 1.00 93.06 86 THR A O 1
ATOM 689 N N . CYS A 1 87 ? -8.164 3.714 6.108 1.00 94.19 87 CYS A N 1
ATOM 690 C CA . CYS A 1 87 ? -7.433 3.995 4.877 1.00 94.19 87 CYS A CA 1
ATOM 691 C C . CYS A 1 87 ? -6.038 4.565 5.166 1.00 94.19 87 CYS A C 1
ATOM 693 O O . CYS A 1 87 ? -5.071 4.153 4.527 1.00 94.19 87 CYS A O 1
ATOM 695 N N . GLN A 1 88 ? -5.913 5.470 6.140 1.00 94.38 88 GLN A N 1
ATOM 696 C CA . GLN A 1 88 ? -4.634 6.049 6.548 1.00 94.38 88 GLN A CA 1
ATOM 697 C C . GLN A 1 88 ? -3.694 4.988 7.126 1.00 94.38 88 GLN A C 1
ATOM 699 O O . GLN A 1 88 ? -2.532 4.935 6.729 1.00 94.38 88 GLN A O 1
ATOM 704 N N . PHE A 1 89 ? -4.196 4.127 8.016 1.00 96.06 89 PHE A N 1
ATOM 705 C CA . PHE A 1 89 ? -3.413 3.032 8.589 1.00 96.06 89 PHE A CA 1
ATOM 706 C C . PHE A 1 89 ? -2.862 2.104 7.500 1.00 96.06 89 PHE A C 1
ATOM 708 O O . PHE A 1 89 ? -1.652 1.910 7.400 1.00 96.06 89 PHE A O 1
ATOM 715 N N . LEU A 1 90 ? -3.734 1.596 6.624 1.00 96.56 90 LEU A N 1
ATOM 716 C CA . LEU A 1 90 ? -3.320 0.701 5.542 1.00 96.56 90 LEU A CA 1
ATOM 717 C C . LEU A 1 90 ? -2.352 1.388 4.572 1.00 96.56 90 LEU A C 1
ATOM 719 O O . LEU A 1 90 ? -1.355 0.788 4.180 1.00 96.56 90 LEU A O 1
ATOM 723 N N . SER A 1 91 ? -2.603 2.654 4.224 1.00 95.31 91 SER A N 1
ATOM 724 C CA . SER A 1 91 ? -1.707 3.428 3.352 1.00 95.31 91 SER A CA 1
ATOM 725 C C . SER A 1 91 ? -0.324 3.606 3.978 1.00 95.31 91 SER A C 1
ATOM 727 O O . SER A 1 91 ? 0.674 3.505 3.272 1.00 95.31 91 SER A O 1
ATOM 729 N N . SER A 1 92 ? -0.244 3.812 5.296 1.00 96.31 92 SER A N 1
ATOM 730 C CA . SER A 1 92 ? 1.030 3.889 6.016 1.00 96.31 92 SER A CA 1
ATOM 731 C C . SER A 1 92 ? 1.793 2.563 5.966 1.00 96.31 92 SER A C 1
ATOM 733 O O . SER A 1 92 ? 2.982 2.564 5.648 1.00 96.31 92 SER A O 1
ATOM 735 N N . CYS A 1 93 ? 1.117 1.429 6.184 1.00 97.50 93 CYS A N 1
ATOM 736 C CA . CYS A 1 93 ? 1.741 0.114 6.029 1.00 97.50 93 CYS A CA 1
ATOM 737 C C . CYS A 1 93 ? 2.255 -0.105 4.598 1.00 97.50 93 CYS A C 1
ATOM 739 O O . CYS A 1 93 ? 3.387 -0.545 4.417 1.00 97.50 93 CYS A O 1
ATOM 741 N N . ILE A 1 94 ? 1.458 0.245 3.582 1.00 97.19 94 ILE A N 1
ATOM 742 C CA . ILE A 1 94 ? 1.835 0.128 2.164 1.00 97.19 94 ILE A CA 1
ATOM 743 C C . ILE A 1 94 ? 3.043 1.009 1.839 1.00 97.19 94 ILE A C 1
ATOM 745 O O . ILE A 1 94 ? 3.920 0.576 1.100 1.00 97.19 94 ILE A O 1
ATOM 749 N N . GLN A 1 95 ? 3.126 2.218 2.396 1.00 95.69 95 GLN A N 1
ATOM 750 C CA . GLN A 1 95 ? 4.276 3.098 2.192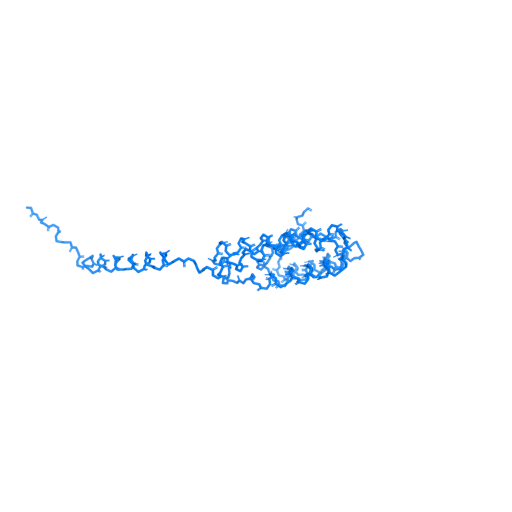 1.00 95.69 95 GLN A CA 1
ATOM 751 C C . GLN A 1 95 ? 5.557 2.506 2.779 1.00 95.69 95 GLN A C 1
ATOM 753 O O . GLN A 1 95 ? 6.557 2.449 2.071 1.00 95.69 95 GLN A O 1
ATOM 758 N N . ILE A 1 96 ? 5.524 2.026 4.026 1.00 96.62 96 ILE A N 1
ATOM 759 C CA . ILE A 1 96 ? 6.692 1.388 4.656 1.00 96.62 96 ILE A CA 1
ATOM 760 C C . ILE A 1 96 ? 7.123 0.172 3.832 1.00 96.62 96 ILE A C 1
ATOM 762 O O . ILE A 1 96 ? 8.284 0.057 3.450 1.00 96.62 96 ILE A O 1
ATOM 766 N N . LEU A 1 97 ? 6.176 -0.704 3.489 1.00 97.75 97 LEU A N 1
ATOM 767 C CA . LEU A 1 97 ? 6.472 -1.908 2.718 1.00 97.75 97 LEU A CA 1
ATOM 768 C C . LEU A 1 97 ? 6.977 -1.582 1.300 1.00 97.75 97 LEU A C 1
ATOM 770 O O . LEU A 1 97 ? 7.890 -2.224 0.788 1.00 97.75 97 LEU A O 1
ATOM 774 N N . GLY A 1 98 ? 6.414 -0.557 0.665 1.00 96.44 98 GLY A N 1
ATOM 775 C CA . GLY A 1 98 ? 6.833 -0.091 -0.650 1.00 96.44 98 GLY A CA 1
ATOM 776 C C . GLY A 1 98 ? 8.277 0.410 -0.659 1.00 96.44 98 GLY A C 1
ATOM 777 O O . GLY A 1 98 ? 9.066 0.019 -1.516 1.00 96.44 98 GLY A O 1
ATOM 778 N N . GLN A 1 9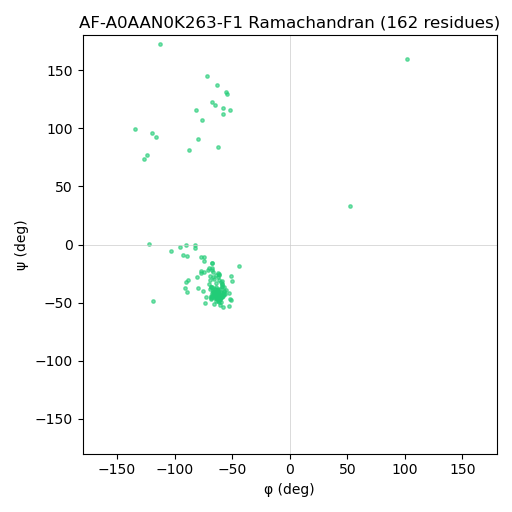9 ? 8.640 1.231 0.325 1.00 94.25 99 GLN A N 1
ATOM 779 C CA . GLN A 1 99 ? 9.995 1.772 0.426 1.00 94.25 99 GLN A CA 1
ATOM 780 C C . GLN A 1 99 ? 11.026 0.694 0.761 1.00 94.25 99 GLN A C 1
ATOM 782 O O . GLN A 1 99 ? 12.081 0.642 0.132 1.00 94.25 99 GLN A O 1
ATOM 787 N N . GLU A 1 100 ? 10.716 -0.187 1.712 1.00 95.19 100 GLU A N 1
ATOM 788 C CA . GLU A 1 100 ? 11.689 -1.169 2.194 1.00 95.19 100 GLU A CA 1
ATOM 789 C C . GLU A 1 100 ? 11.831 -2.395 1.293 1.00 95.19 100 GLU A C 1
ATOM 791 O O . GLU A 1 100 ? 12.903 -2.993 1.255 1.00 95.19 100 GLU A O 1
ATOM 796 N N . PHE A 1 101 ? 10.785 -2.776 0.555 1.00 96.44 101 PHE A N 1
ATOM 797 C CA . PHE A 1 101 ? 10.777 -4.032 -0.203 1.00 96.44 101 PHE A CA 1
ATOM 798 C C . PHE A 1 101 ? 10.615 -3.827 -1.703 1.00 96.44 101 PHE A C 1
ATOM 800 O O . PHE A 1 101 ? 11.398 -4.372 -2.475 1.00 96.44 101 PHE A O 1
ATOM 807 N N . ILE A 1 102 ? 9.641 -3.021 -2.135 1.00 96.06 102 ILE A N 1
ATOM 808 C CA . ILE A 1 102 ? 9.349 -2.848 -3.567 1.00 96.06 102 ILE A CA 1
ATOM 809 C C . ILE A 1 102 ? 10.490 -2.112 -4.271 1.00 96.06 102 ILE A C 1
ATOM 811 O O . ILE A 1 102 ? 10.957 -2.569 -5.308 1.00 96.06 102 ILE A O 1
ATOM 815 N N . HIS A 1 103 ? 11.018 -1.033 -3.688 1.00 93.31 103 HIS A N 1
ATOM 816 C CA . HIS A 1 103 ? 12.153 -0.317 -4.283 1.00 93.31 103 HIS A CA 1
ATOM 817 C C . HIS A 1 103 ? 13.468 -1.111 -4.290 1.00 93.31 103 HIS A C 1
ATOM 819 O O . HIS A 1 103 ? 14.397 -0.754 -5.013 1.00 93.31 103 HIS A O 1
ATOM 825 N N . ARG A 1 104 ? 13.564 -2.190 -3.506 1.00 91.69 104 ARG A N 1
ATOM 826 C CA . ARG A 1 104 ? 14.741 -3.070 -3.489 1.00 91.69 104 ARG A CA 1
ATOM 827 C C . ARG A 1 104 ? 14.659 -4.201 -4.512 1.00 91.69 104 ARG A C 1
ATOM 829 O O . ARG A 1 104 ? 15.663 -4.869 -4.742 1.00 91.69 104 ARG A O 1
ATOM 836 N N . ASP A 1 105 ? 13.501 -4.395 -5.141 1.00 92.62 105 ASP A N 1
ATOM 837 C CA . ASP A 1 105 ? 13.289 -5.394 -6.181 1.00 92.62 105 ASP A CA 1
ATOM 838 C C . ASP A 1 105 ? 12.859 -4.719 -7.499 1.00 92.62 105 ASP A C 1
ATOM 840 O O . ASP A 1 105 ? 11.670 -4.476 -7.723 1.00 92.62 105 ASP A O 1
ATOM 844 N N . PRO A 1 106 ? 13.814 -4.456 -8.414 1.00 91.44 106 PRO A N 1
ATOM 845 C CA . PRO A 1 106 ? 13.542 -3.883 -9.733 1.00 91.44 106 PRO A CA 1
ATOM 846 C C . PRO A 1 106 ? 12.460 -4.602 -10.543 1.00 91.44 106 PRO A C 1
ATOM 848 O O . PRO A 1 106 ? 11.807 -3.978 -11.381 1.00 91.44 106 PRO A O 1
ATOM 851 N N . SER A 1 107 ? 12.246 -5.904 -10.308 1.00 91.75 107 SER A N 1
ATOM 852 C CA . SER A 1 107 ? 11.217 -6.665 -11.021 1.00 91.75 107 SER A CA 1
ATOM 853 C C . SER A 1 107 ? 9.796 -6.222 -10.652 1.00 91.75 107 SER A C 1
ATOM 855 O O . SER A 1 107 ? 8.867 -6.390 -11.444 1.00 91.75 107 SER A O 1
ATOM 857 N N . GLN A 1 108 ? 9.619 -5.582 -9.490 1.00 95.12 108 GLN A N 1
ATOM 858 C CA . GLN A 1 108 ? 8.325 -5.066 -9.054 1.00 95.12 108 GLN A CA 1
ATOM 859 C C . GLN A 1 108 ? 7.934 -3.774 -9.767 1.00 95.12 108 GLN A C 1
ATOM 861 O O . GLN A 1 108 ? 6.744 -3.487 -9.868 1.00 95.12 108 GLN A O 1
ATOM 866 N N . THR A 1 109 ? 8.882 -3.004 -10.308 1.00 93.19 109 THR A N 1
ATOM 867 C CA . THR A 1 109 ? 8.599 -1.702 -10.932 1.00 93.19 109 THR A CA 1
ATOM 868 C C . THR A 1 109 ? 7.584 -1.815 -12.074 1.00 93.19 109 THR A C 1
ATOM 870 O O . THR A 1 109 ? 6.644 -1.019 -12.158 1.00 93.19 109 THR A O 1
ATOM 873 N N . ALA A 1 110 ? 7.713 -2.844 -12.917 1.00 91.81 110 ALA A N 1
ATOM 874 C CA . ALA A 1 110 ? 6.757 -3.116 -13.989 1.00 91.81 110 ALA A CA 1
ATOM 875 C C . ALA A 1 110 ? 5.377 -3.526 -13.441 1.00 91.81 110 ALA A C 1
ATOM 877 O O . ALA A 1 110 ? 4.348 -3.082 -13.953 1.00 91.81 110 ALA A O 1
ATOM 878 N N . THR A 1 111 ? 5.343 -4.323 -12.372 1.00 93.81 111 THR A N 1
ATOM 879 C CA . THR A 1 111 ? 4.106 -4.749 -11.701 1.00 93.81 111 THR A CA 1
ATOM 880 C C . THR A 1 111 ? 3.363 -3.566 -11.079 1.00 93.81 111 THR A C 1
ATOM 882 O O . THR A 1 111 ? 2.153 -3.430 -11.264 1.00 93.81 111 THR A O 1
ATOM 885 N N . ILE A 1 112 ? 4.078 -2.660 -10.402 1.00 94.19 112 ILE A N 1
ATOM 886 C CA . ILE A 1 112 ? 3.509 -1.425 -9.846 1.00 94.19 112 ILE A CA 1
ATOM 887 C C . ILE A 1 112 ? 2.894 -0.573 -10.952 1.00 94.19 112 ILE A C 1
ATOM 889 O O . ILE A 1 112 ? 1.768 -0.097 -10.799 1.00 94.19 112 ILE A O 1
ATOM 893 N N . LEU A 1 113 ? 3.586 -0.425 -12.085 1.00 92.00 113 LEU A N 1
ATOM 894 C CA . LEU A 1 113 ? 3.043 0.306 -13.223 1.00 92.00 113 LEU A CA 1
ATOM 895 C C . LEU A 1 113 ? 1.751 -0.332 -13.744 1.00 92.00 113 LEU A C 1
ATOM 897 O O . LEU A 1 113 ? 0.763 0.369 -13.952 1.00 92.00 113 LEU A O 1
ATOM 901 N N . GLN A 1 114 ? 1.732 -1.653 -13.929 1.00 91.38 114 GLN A N 1
ATOM 902 C CA . GLN A 1 114 ? 0.535 -2.364 -14.382 1.00 91.38 114 GLN A CA 1
ATOM 903 C C . GLN A 1 114 ? -0.645 -2.150 -13.430 1.00 91.38 114 GLN A C 1
ATOM 905 O O . GLN A 1 114 ? -1.753 -1.868 -13.886 1.00 91.38 114 GLN A O 1
ATOM 910 N N . LEU A 1 115 ? -0.415 -2.223 -12.116 1.00 91.69 115 LEU A N 1
ATOM 911 C CA . LEU A 1 115 ? -1.446 -1.969 -11.109 1.00 91.69 115 LEU A CA 1
ATOM 912 C C . LEU A 1 115 ? -1.946 -0.526 -11.141 1.00 91.69 115 LEU A C 1
ATOM 914 O O . LEU A 1 115 ? -3.150 -0.298 -11.050 1.00 91.69 115 LEU A O 1
ATOM 918 N N . LEU A 1 116 ? -1.048 0.441 -11.313 1.00 89.62 116 LEU A N 1
ATOM 919 C CA . LEU A 1 116 ? -1.399 1.854 -11.399 1.00 89.62 116 LEU A CA 1
ATOM 920 C C . LEU A 1 116 ? -2.269 2.133 -12.635 1.00 89.62 116 LEU A C 1
ATOM 922 O O . LEU A 1 116 ? -3.302 2.797 -12.532 1.00 89.62 116 LEU A O 1
ATOM 926 N N . LEU A 1 117 ? -1.901 1.561 -13.786 1.00 87.44 117 LEU A N 1
ATOM 927 C CA . LEU A 1 117 ? -2.669 1.682 -15.026 1.00 87.44 117 LEU A CA 1
ATOM 928 C C . LEU A 1 117 ? -4.020 0.947 -14.947 1.00 87.44 117 LEU A C 1
ATOM 930 O O . LEU A 1 117 ? -5.013 1.443 -15.474 1.00 87.44 117 LEU A O 1
ATOM 934 N N . ALA A 1 118 ? -4.084 -0.205 -14.271 1.00 87.75 118 ALA A N 1
ATOM 935 C CA . ALA A 1 118 ? -5.305 -1.005 -14.153 1.00 87.75 118 ALA A CA 1
ATOM 936 C C . ALA A 1 118 ? -6.289 -0.477 -13.093 1.00 87.75 118 ALA A C 1
ATOM 938 O O . ALA A 1 118 ? -7.505 -0.540 -13.279 1.00 87.75 118 ALA A O 1
ATOM 939 N N . GLN A 1 119 ? -5.788 0.029 -11.965 1.00 86.88 119 GLN A N 1
ATOM 940 C CA . GLN A 1 119 ? -6.588 0.416 -10.805 1.00 86.88 119 GLN A CA 1
ATOM 941 C C . GLN A 1 119 ? -6.329 1.870 -10.422 1.00 86.88 119 GLN A C 1
ATOM 943 O O . GLN A 1 119 ? -5.702 2.169 -9.408 1.00 86.88 119 GLN A O 1
ATOM 948 N N . ARG A 1 120 ? -6.925 2.796 -11.183 1.00 79.56 120 ARG A N 1
ATOM 949 C CA . ARG A 1 120 ? -6.789 4.250 -10.962 1.00 79.56 120 ARG A CA 1
ATOM 950 C C . ARG A 1 120 ? -7.055 4.698 -9.530 1.00 79.56 120 ARG A C 1
ATOM 952 O O . ARG A 1 120 ? -6.465 5.660 -9.060 1.00 79.56 120 ARG A O 1
ATOM 959 N N . SER A 1 121 ? -7.946 4.002 -8.828 1.00 83.44 121 SER A N 1
ATOM 960 C CA . SER A 1 121 ? -8.276 4.342 -7.449 1.00 83.44 121 SER A CA 1
ATOM 961 C C . SER A 1 121 ? -7.069 4.210 -6.503 1.00 83.44 121 SER A C 1
ATOM 963 O O . SER A 1 121 ? -7.058 4.852 -5.458 1.00 83.44 121 SER A O 1
ATOM 965 N N . LEU A 1 122 ? -6.070 3.390 -6.841 1.00 87.69 122 LEU A N 1
ATOM 966 C CA . LEU A 1 122 ? -4.831 3.222 -6.078 1.00 87.69 122 LEU A CA 1
ATOM 967 C C . LEU A 1 122 ? -3.727 4.195 -6.506 1.00 87.69 122 LEU A C 1
ATOM 969 O O . LEU A 1 122 ? -2.646 4.155 -5.925 1.00 87.69 122 LEU A O 1
ATOM 973 N N . GLY A 1 123 ? -3.982 5.058 -7.497 1.00 87.06 123 GLY A N 1
ATOM 974 C CA . GLY A 1 123 ? -2.982 5.952 -8.081 1.00 87.06 123 GLY A CA 1
ATOM 975 C C . GLY A 1 123 ? -2.242 6.780 -7.033 1.00 87.06 123 GLY A C 1
ATOM 976 O O . GLY A 1 123 ? -1.018 6.768 -7.018 1.00 87.06 123 GLY A O 1
ATOM 977 N N . ASP A 1 124 ? -2.964 7.390 -6.092 1.00 85.69 124 ASP A N 1
ATOM 978 C CA . ASP A 1 124 ? -2.365 8.227 -5.041 1.00 85.69 124 ASP A CA 1
ATOM 979 C C . ASP A 1 124 ? -1.437 7.447 -4.092 1.00 85.69 124 ASP A C 1
ATOM 981 O O . ASP A 1 124 ? -0.512 8.012 -3.511 1.00 85.69 124 ASP A O 1
ATOM 985 N N . ILE A 1 125 ? -1.666 6.139 -3.939 1.00 89.44 125 ILE A N 1
ATOM 986 C CA . ILE A 1 125 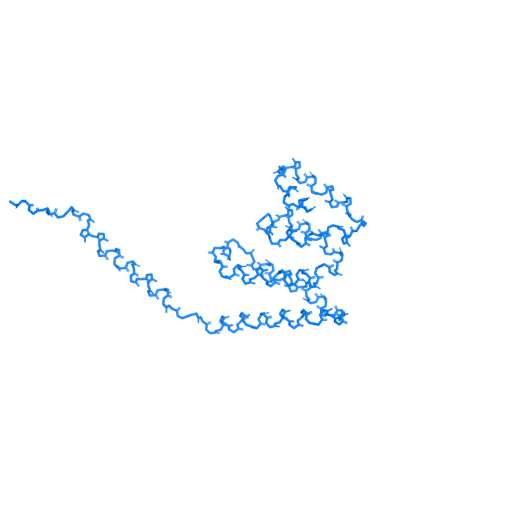? -0.886 5.258 -3.059 1.00 89.44 125 ILE A CA 1
ATOM 987 C C . ILE A 1 125 ? 0.314 4.667 -3.808 1.00 89.44 125 ILE A C 1
ATOM 989 O O . ILE A 1 125 ? 1.404 4.573 -3.248 1.00 89.44 125 ILE A O 1
ATOM 993 N N . LEU A 1 126 ? 0.120 4.263 -5.068 1.00 91.25 126 LEU A N 1
ATOM 994 C CA . LEU A 1 126 ? 1.128 3.557 -5.863 1.00 91.25 126 LEU A CA 1
ATOM 995 C C . LEU A 1 126 ? 2.064 4.491 -6.635 1.00 91.25 126 LEU A C 1
ATOM 997 O O . LEU A 1 126 ? 3.223 4.139 -6.831 1.00 91.25 126 LEU A O 1
ATOM 1001 N N . ALA A 1 127 ? 1.613 5.677 -7.056 1.00 89.44 127 ALA A N 1
ATOM 1002 C CA . ALA A 1 127 ? 2.448 6.614 -7.814 1.00 89.44 127 ALA A CA 1
ATOM 1003 C C . ALA A 1 127 ? 3.751 7.006 -7.084 1.00 89.44 127 ALA A C 1
ATOM 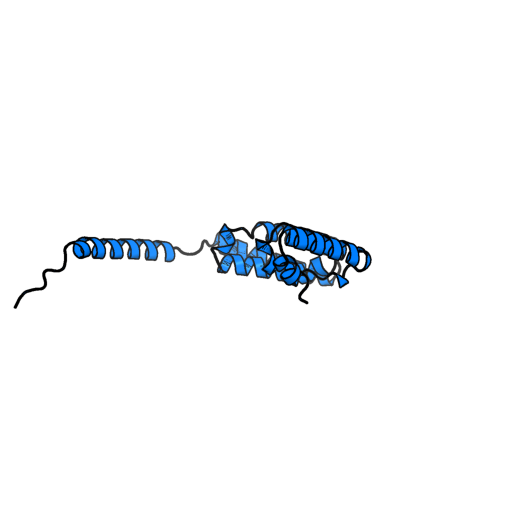1005 O O . ALA A 1 127 ? 4.804 7.035 -7.725 1.00 89.44 127 ALA A O 1
ATOM 1006 N N . PRO A 1 128 ? 3.761 7.228 -5.752 1.00 89.31 128 PRO A N 1
ATOM 1007 C CA . PRO A 1 128 ? 5.003 7.466 -5.020 1.00 89.31 128 PRO A CA 1
ATOM 1008 C C . PRO A 1 128 ? 5.996 6.297 -5.070 1.00 89.31 128 PRO A C 1
ATOM 1010 O O . PRO A 1 128 ? 7.194 6.550 -4.963 1.00 89.31 128 PRO A O 1
ATOM 1013 N N . LEU A 1 129 ? 5.512 5.067 -5.259 1.00 91.44 129 LEU A N 1
ATOM 1014 C CA . LEU A 1 129 ? 6.298 3.826 -5.290 1.00 91.44 129 LEU A CA 1
ATOM 1015 C C . LEU A 1 129 ? 6.749 3.427 -6.699 1.00 91.44 129 LEU A C 1
ATOM 1017 O O . LEU A 1 129 ? 7.523 2.490 -6.876 1.00 91.44 129 LEU A O 1
ATOM 1021 N N . PHE A 1 130 ? 6.237 4.107 -7.722 1.00 91.69 130 PHE A N 1
ATOM 1022 C CA . PHE A 1 130 ? 6.721 3.929 -9.077 1.00 91.69 130 PHE A CA 1
ATOM 1023 C C . PHE A 1 130 ? 8.000 4.754 -9.265 1.00 91.69 130 PHE A C 1
ATOM 1025 O O . PHE A 1 130 ? 7.979 5.989 -9.190 1.00 91.69 130 PHE A O 1
ATOM 1032 N N . ASP A 1 131 ? 9.108 4.053 -9.508 1.00 90.00 131 ASP A N 1
ATOM 1033 C CA . ASP A 1 131 ? 10.380 4.630 -9.939 1.00 90.00 131 ASP A CA 1
ATOM 1034 C C . ASP A 1 131 ? 10.963 3.806 -11.104 1.00 90.00 131 ASP A C 1
ATOM 1036 O O . ASP A 1 131 ? 11.565 2.747 -10.891 1.00 90.00 131 ASP A O 1
ATOM 1040 N N . PRO A 1 132 ? 10.791 4.265 -12.358 1.00 88.88 132 PRO A N 1
ATOM 1041 C CA . PRO A 1 132 ? 11.272 3.543 -13.529 1.00 88.88 132 PRO A CA 1
ATOM 1042 C C . PRO A 1 132 ? 12.805 3.492 -13.617 1.00 88.88 132 PRO A C 1
ATOM 1044 O O . PRO A 1 132 ? 13.334 2.648 -14.339 1.00 88.88 132 PRO A O 1
ATOM 1047 N N . ASN A 1 133 ? 13.534 4.336 -12.873 1.00 89.19 133 ASN A N 1
ATOM 1048 C CA . ASN A 1 133 ? 15.000 4.316 -12.858 1.00 89.19 133 ASN A CA 1
ATOM 1049 C C . ASN A 1 133 ? 15.560 3.079 -12.149 1.00 89.19 133 ASN A C 1
ATOM 1051 O O . ASN A 1 133 ? 16.705 2.706 -12.395 1.00 89.19 133 ASN A O 1
ATOM 1055 N N . LEU A 1 134 ? 14.754 2.424 -11.307 1.00 88.50 134 LEU A N 1
ATOM 1056 C CA . LEU A 1 134 ? 15.129 1.173 -10.653 1.00 88.50 134 LEU A CA 1
ATOM 1057 C C . LEU A 1 134 ? 15.175 -0.004 -11.634 1.00 88.50 134 LEU A C 1
ATOM 1059 O O . LEU A 1 134 ? 15.897 -0.963 -11.381 1.00 88.50 134 LEU A O 1
ATOM 1063 N N . CYS A 1 135 ? 14.478 0.083 -12.777 1.00 89.19 135 CYS A N 1
ATOM 1064 C CA . CYS A 1 135 ? 14.537 -0.920 -13.843 1.00 89.19 135 CYS A CA 1
ATOM 1065 C C . CYS A 1 135 ? 14.867 -0.294 -15.219 1.00 89.19 135 CYS A C 1
ATOM 1067 O O . CYS A 1 135 ? 13.998 -0.207 -16.095 1.00 89.19 135 CYS A O 1
ATOM 1069 N N . PRO A 1 136 ? 16.130 0.126 -15.455 1.00 88.81 136 PRO A N 1
ATOM 1070 C CA . PRO A 1 136 ? 16.542 0.735 -16.721 1.00 88.81 136 PRO A CA 1
ATOM 1071 C C . PRO A 1 136 ? 16.264 -0.106 -17.981 1.00 88.81 136 PRO A C 1
ATOM 1073 O O . PRO A 1 136 ? 15.867 0.486 -18.987 1.00 88.81 136 PRO A O 1
ATOM 1076 N N . PRO A 1 137 ? 16.431 -1.450 -17.978 1.00 90.25 137 PRO A N 1
ATOM 1077 C CA . PRO A 1 137 ? 16.147 -2.268 -19.160 1.00 90.25 137 PRO A CA 1
ATOM 1078 C C . PRO A 1 137 ? 14.696 -2.157 -19.645 1.00 90.25 137 PRO A C 1
ATOM 1080 O O . PRO A 1 137 ? 14.454 -2.134 -20.852 1.00 90.25 137 PRO A O 1
ATOM 1083 N N . ASP A 1 138 ? 13.746 -2.020 -18.717 1.00 88.62 138 ASP A N 1
ATOM 1084 C CA . ASP A 1 138 ? 12.314 -1.985 -19.024 1.00 88.62 138 ASP A CA 1
ATOM 1085 C C . ASP A 1 138 ? 11.763 -0.562 -19.168 1.00 88.62 138 ASP A C 1
ATOM 1087 O O . ASP A 1 138 ? 10.594 -0.385 -19.515 1.00 88.62 138 ASP A O 1
ATOM 1091 N N . PHE A 1 139 ? 12.588 0.469 -18.957 1.00 89.00 139 PHE A N 1
ATOM 1092 C CA . PHE A 1 139 ? 12.173 1.875 -18.963 1.00 89.00 139 PHE A CA 1
ATOM 1093 C C . PHE A 1 139 ? 11.372 2.254 -20.216 1.00 89.00 139 PHE A C 1
ATOM 1095 O O . PHE A 1 139 ? 10.293 2.846 -20.131 1.00 89.00 139 PHE A O 1
ATOM 1102 N N . ILE A 1 140 ? 11.874 1.881 -21.397 1.00 89.81 140 ILE A N 1
ATOM 1103 C CA . ILE A 1 140 ? 11.216 2.188 -22.674 1.00 89.81 140 ILE A CA 1
ATOM 1104 C C . ILE A 1 140 ? 9.870 1.463 -22.783 1.00 89.81 140 ILE A C 1
ATOM 1106 O O . ILE A 1 140 ? 8.885 2.066 -23.204 1.00 89.81 140 ILE A O 1
ATOM 1110 N N . SER A 1 141 ? 9.806 0.197 -22.367 1.00 90.69 141 SER A N 1
ATOM 1111 C CA . SER A 1 141 ? 8.574 -0.603 -22.374 1.00 90.69 141 SER A CA 1
ATOM 1112 C C . SER A 1 141 ? 7.509 -0.010 -21.442 1.00 90.69 141 SER A C 1
ATOM 1114 O O . SER A 1 141 ? 6.342 0.149 -21.817 1.00 90.69 141 SER A O 1
ATOM 1116 N N . MET A 1 142 ? 7.930 0.414 -20.249 1.00 90.56 142 MET A N 1
ATOM 1117 C CA . MET A 1 142 ? 7.084 1.104 -19.277 1.00 90.56 142 MET A CA 1
ATOM 1118 C C . MET A 1 142 ? 6.536 2.421 -19.840 1.00 90.56 142 MET A C 1
ATOM 1120 O O . MET A 1 142 ? 5.334 2.678 -19.764 1.00 90.56 142 MET A O 1
ATOM 1124 N N . TYR A 1 143 ? 7.380 3.224 -20.490 1.00 88.44 143 TYR A N 1
ATOM 1125 C CA . TYR A 1 143 ? 6.951 4.468 -21.131 1.00 88.44 143 TYR A CA 1
ATOM 1126 C C . TYR A 1 143 ? 5.942 4.233 -22.265 1.00 88.44 143 TYR A C 1
ATOM 1128 O O . TYR A 1 143 ? 4.938 4.944 -22.364 1.00 88.44 143 TYR A O 1
ATOM 1136 N N . VAL A 1 144 ? 6.173 3.219 -23.107 1.00 89.88 144 VAL A N 1
ATOM 1137 C CA . VAL A 1 144 ? 5.227 2.831 -24.166 1.00 89.88 144 VAL A CA 1
ATOM 1138 C C . VAL A 1 144 ? 3.877 2.449 -23.561 1.00 89.88 144 VAL A C 1
ATOM 1140 O O . VAL A 1 144 ? 2.856 2.956 -24.022 1.00 89.88 144 VAL A O 1
ATOM 1143 N N . SER A 1 145 ? 3.872 1.663 -22.482 1.00 89.25 145 SER A N 1
ATOM 1144 C CA . SER A 1 145 ? 2.648 1.251 -21.781 1.00 89.25 145 SER A CA 1
ATOM 1145 C C . SER A 1 145 ? 1.853 2.450 -21.246 1.00 89.25 145 SER A C 1
ATOM 1147 O O . SER A 1 145 ? 0.644 2.545 -21.460 1.00 89.25 145 SER A O 1
ATOM 1149 N N . VAL A 1 146 ? 2.529 3.420 -20.614 1.00 87.81 146 VAL A N 1
ATOM 1150 C CA . VAL A 1 146 ? 1.893 4.666 -20.147 1.00 87.81 146 VAL A CA 1
ATOM 1151 C C . VAL A 1 146 ? 1.296 5.448 -21.315 1.00 87.81 146 VAL A C 1
ATOM 1153 O O . VAL A 1 146 ? 0.156 5.911 -21.240 1.00 87.81 146 VAL A O 1
ATOM 1156 N N . ARG A 1 147 ? 2.047 5.588 -22.413 1.00 87.12 147 ARG A N 1
ATOM 1157 C CA . ARG A 1 147 ? 1.602 6.312 -23.609 1.00 87.12 147 ARG A CA 1
ATOM 1158 C C . ARG A 1 147 ? 0.370 5.666 -24.240 1.00 87.12 147 ARG A C 1
ATOM 1160 O O . ARG A 1 147 ? -0.554 6.382 -24.613 1.00 87.12 147 ARG A O 1
ATOM 1167 N N . GLU A 1 148 ? 0.348 4.345 -24.381 1.00 87.50 148 GLU A N 1
ATOM 1168 C CA . GLU A 1 148 ? -0.787 3.621 -24.965 1.00 87.50 148 GLU A CA 1
ATOM 1169 C C . GLU A 1 148 ? -2.066 3.820 -24.150 1.00 87.50 148 GLU A C 1
ATOM 1171 O O . GLU A 1 148 ? -3.120 4.139 -24.709 1.00 87.50 148 GLU A O 1
ATOM 1176 N N . VAL A 1 149 ? -1.962 3.724 -22.824 1.00 84.38 149 VAL A N 1
ATOM 1177 C CA . VAL A 1 149 ? -3.087 3.990 -21.923 1.00 84.38 149 VAL A CA 1
ATOM 1178 C C . VAL A 1 149 ? -3.524 5.456 -22.000 1.00 84.38 149 VAL A C 1
ATOM 1180 O O . VAL A 1 149 ? -4.720 5.730 -22.070 1.00 84.38 149 VAL A O 1
ATOM 1183 N N . ALA A 1 150 ? -2.588 6.404 -22.077 1.00 82.62 150 ALA A N 1
ATOM 1184 C CA . ALA A 1 150 ? -2.906 7.825 -22.209 1.00 82.62 150 ALA A CA 1
ATOM 1185 C C . ALA A 1 150 ? -3.627 8.165 -23.524 1.00 82.62 150 ALA A C 1
ATOM 1187 O O . ALA A 1 150 ? -4.527 9.005 -23.536 1.00 82.62 150 ALA A O 1
ATOM 1188 N N . ILE A 1 151 ? -3.266 7.500 -24.627 1.00 82.25 151 ILE A N 1
ATOM 1189 C CA . ILE A 1 151 ? -3.958 7.637 -25.918 1.00 82.25 151 ILE A CA 1
ATOM 1190 C C . ILE A 1 151 ? -5.387 7.096 -25.819 1.00 82.25 151 ILE A C 1
ATOM 1192 O O . ILE A 1 151 ? -6.314 7.705 -26.350 1.00 82.25 151 ILE A O 1
ATOM 1196 N N . LYS A 1 152 ? -5.570 5.955 -25.148 1.00 82.75 152 LYS A N 1
ATOM 1197 C CA . LYS A 1 152 ? -6.866 5.278 -25.052 1.00 82.75 152 LYS A CA 1
ATOM 1198 C C . LYS A 1 152 ? -7.824 5.963 -24.078 1.00 82.75 152 LYS A C 1
ATOM 1200 O O . LYS A 1 152 ? -9.020 6.024 -24.345 1.00 82.75 152 LYS A O 1
ATOM 1205 N N . GLU A 1 153 ? -7.315 6.440 -22.947 1.00 77.06 153 GLU A N 1
ATOM 1206 C CA . GLU A 1 153 ? -8.141 6.841 -21.806 1.00 77.06 153 GLU A CA 1
ATOM 1207 C C . GLU A 1 153 ? -7.956 8.299 -21.352 1.00 77.06 153 GLU A C 1
ATOM 1209 O O . GLU A 1 153 ? -8.626 8.740 -20.413 1.00 77.06 153 GLU A O 1
ATOM 1214 N N . GLY A 1 154 ? -7.088 9.056 -22.029 1.00 70.50 154 GLY A N 1
ATOM 1215 C CA . GLY A 1 154 ? -6.832 10.473 -21.780 1.00 70.50 154 GLY A CA 1
ATOM 1216 C C . GLY A 1 154 ? -5.540 10.750 -20.992 1.00 70.50 154 GLY A C 1
ATOM 1217 O O . GLY A 1 154 ? -5.014 9.885 -20.289 1.00 70.50 154 GLY A O 1
ATOM 1218 N N . PRO A 1 155 ? -5.010 11.984 -21.073 1.00 68.50 155 PRO A N 1
ATOM 1219 C CA . PRO A 1 155 ? -3.663 12.312 -20.601 1.00 68.50 155 PRO A CA 1
ATOM 1220 C C . PRO A 1 155 ? -3.528 12.391 -19.072 1.00 68.50 155 PRO A C 1
ATOM 1222 O O . PRO A 1 155 ? -2.413 12.383 -18.559 1.00 68.50 155 PRO A O 1
ATOM 1225 N N . THR A 1 156 ? -4.632 12.443 -18.322 1.00 66.94 156 THR A N 1
ATOM 1226 C CA . THR A 1 156 ? -4.629 12.556 -16.851 1.00 66.94 156 THR A CA 1
ATOM 1227 C C . THR A 1 156 ? -3.851 11.425 -16.174 1.00 66.94 156 THR A C 1
ATOM 1229 O O . THR A 1 156 ? -3.148 11.672 -15.199 1.00 66.94 156 THR A O 1
ATOM 1232 N N . ILE A 1 157 ? -3.918 10.208 -16.724 1.00 62.53 157 ILE A N 1
ATOM 1233 C CA . ILE A 1 157 ? -3.188 9.042 -16.204 1.00 62.53 157 ILE A CA 1
ATOM 1234 C C . ILE A 1 157 ? -1.679 9.230 -16.374 1.00 62.53 157 ILE A C 1
ATOM 1236 O O . ILE A 1 157 ? -0.930 9.030 -15.420 1.00 62.53 157 ILE A O 1
ATOM 1240 N N . ALA A 1 158 ? -1.247 9.695 -17.552 1.00 63.28 158 ALA A N 1
ATOM 1241 C CA . ALA A 1 158 ? 0.157 9.973 -17.833 1.00 63.28 158 ALA A CA 1
ATOM 1242 C C . ALA A 1 158 ? 0.725 11.028 -16.880 1.00 63.28 158 ALA A C 1
ATOM 1244 O O . ALA A 1 158 ? 1.832 10.852 -16.382 1.00 63.28 158 ALA A O 1
ATOM 1245 N N . PHE A 1 159 ? -0.032 12.083 -16.569 1.00 63.53 159 PHE A N 1
ATOM 1246 C CA . PHE A 1 159 ? 0.429 13.112 -15.638 1.00 63.53 159 PHE A CA 1
ATOM 1247 C C . PHE A 1 159 ? 0.594 12.579 -14.209 1.00 63.53 159 PHE A C 1
ATOM 1249 O O . PHE A 1 159 ? 1.608 12.869 -13.586 1.00 63.53 159 PHE A O 1
ATOM 1256 N N . SER A 1 160 ? -0.309 11.739 -13.693 1.00 65.56 160 SER A N 1
ATOM 1257 C CA . SER A 1 160 ? -0.113 11.145 -12.357 1.00 65.56 160 SER A CA 1
ATOM 1258 C C . SER A 1 160 ? 1.087 10.190 -12.272 1.00 65.56 160 SER A C 1
ATOM 1260 O O . SER A 1 160 ? 1.696 10.079 -11.215 1.00 65.56 160 SER A O 1
ATOM 1262 N N . THR A 1 161 ? 1.448 9.521 -13.374 1.00 58.47 161 THR A N 1
ATOM 1263 C CA . THR A 1 161 ? 2.575 8.567 -13.423 1.00 58.47 161 THR A CA 1
ATOM 1264 C C . THR A 1 161 ? 3.921 9.180 -13.789 1.00 58.47 161 THR A C 1
ATOM 1266 O O . THR A 1 161 ? 4.949 8.661 -13.373 1.00 58.47 161 THR A O 1
ATOM 1269 N N . LEU A 1 162 ? 3.929 10.224 -14.624 1.00 58.03 162 LEU A N 1
ATOM 1270 C CA . LEU A 1 162 ? 5.143 10.793 -15.226 1.00 58.03 162 LEU A CA 1
ATOM 1271 C C . LEU A 1 162 ? 5.595 12.093 -14.556 1.00 58.03 162 LEU A C 1
ATOM 1273 O O . LEU A 1 162 ? 6.642 12.616 -14.920 1.00 58.03 162 LEU A O 1
ATOM 1277 N N . THR A 1 163 ? 4.824 12.641 -13.612 1.00 52.41 163 THR A N 1
ATOM 1278 C CA . THR A 1 163 ? 5.242 13.840 -12.875 1.00 52.41 163 THR A CA 1
ATOM 1279 C C . THR A 1 163 ? 6.073 13.428 -11.659 1.00 52.41 163 THR A C 1
ATOM 1281 O O . THR A 1 163 ? 5.556 13.339 -10.547 1.00 52.41 163 THR A O 1
ATOM 1284 N N . LYS A 1 164 ? 7.360 13.161 -11.887 1.00 45.59 164 LYS A N 1
ATOM 1285 C CA . LYS A 1 164 ? 8.435 13.273 -10.894 1.00 45.59 164 LYS A CA 1
ATOM 1286 C C . LYS A 1 164 ? 9.637 13.932 -11.556 1.00 45.59 164 LYS A C 1
ATOM 1288 O O . LYS A 1 164 ? 9.970 13.520 -12.688 1.00 45.59 164 LYS A O 1
#

Sequence (164 aa):
FNELTPHPHWEQRVPQNRQEHQELLSALSCPVSFDLCKAVARTEHVVGELSKLSESNDSEALSNGVSLFYEVLKFITSETKQYPPTCQFLSSCIQILGQEFIHRDPSQTATILQLLLAQRSLGDILAPLFDPNLCPPDFISMYVSVREVAIKEGPTIAFSTLTK

InterPro domains:
  IPR051436 Autophagy-related EPG5 [PTHR31139] (12-164)
  IPR059030 Epg5-like, central TPR repeats [PF26103] (105-164)

Solvent-accessible surface area (backbone atoms only — not comparable to full-atom values): 9349 Å² total; per-residue (Å²): 133,82,78,78,73,74,68,76,66,52,73,5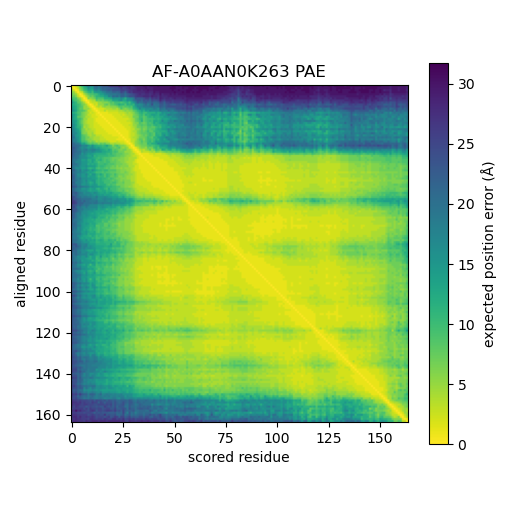6,46,54,58,48,53,51,50,55,49,50,53,51,51,54,64,70,67,55,76,79,55,66,66,57,54,50,49,52,54,50,51,53,50,50,54,53,52,42,52,57,42,39,78,74,66,40,65,65,44,41,54,48,34,46,52,46,34,59,56,57,54,68,64,69,42,82,67,40,61,76,36,62,71,61,37,50,53,52,50,50,54,42,49,54,32,33,63,62,26,42,71,75,34,45,79,42,39,62,53,51,48,53,47,37,75,72,37,62,90,46,31,87,71,44,40,82,65,52,50,60,81,63,31,64,89,50,36,66,60,53,52,51,53,44,50,54,49,20,72,76,74,40,60,69,60,39,52,63,69,64,71,122